Protein AF-A0A920PDZ8-F1 (afdb_monomer)

Radius of gyration: 17.62 Å; Cα contacts (8 Å, |Δi|>4): 20; chains: 1; bounding box: 42×25×44 Å

Sequence (66 aa):
MEKFAGYGFNKSHSAAYAQVSYQTAYLKAHYPLEFFGALITSDMDKQIRCYVISMIAGDENFRTAP

Mean predicted aligned error: 10.82 Å

Foldseek 3Di:
DVVCVVVDDDPVVVVVVVVVVVVLVVCCVPPVPVSLVVQCVVDVDPPSVLVSCCVVVVDPPSPDDD

pLDDT: mean 73.45, std 14.93, range [35.19, 93.0]

Structure (mmCIF, N/CA/C/O backbone):
data_AF-A0A920PDZ8-F1
#
_entry.id   AF-A0A920PDZ8-F1
#
loop_
_atom_site.group_PDB
_atom_site.id
_atom_site.type_symbol
_atom_site.label_atom_id
_atom_site.label_alt_id
_atom_site.label_comp_id
_atom_site.label_asym_id
_atom_site.label_entity_id
_atom_site.label_seq_id
_atom_site.pdbx_PDB_ins_code
_atom_site.Cartn_x
_atom_site.Cartn_y
_atom_site.Cartn_z
_atom_site.occupancy
_atom_site.B_iso_or_equiv
_atom_site.auth_seq_id
_atom_site.auth_comp_id
_atom_site.auth_asym_id
_atom_site.auth_atom_id
_atom_site.pdbx_PDB_model_num
ATOM 1 N N . MET A 1 1 ? -13.167 5.130 30.596 1.00 52.94 1 MET A N 1
ATOM 2 C CA . MET A 1 1 ? -13.083 5.683 29.223 1.00 52.94 1 MET A CA 1
ATOM 3 C C . MET A 1 1 ? -11.689 6.230 28.888 1.00 52.94 1 MET A C 1
ATOM 5 O O . MET A 1 1 ? -11.319 6.235 27.723 1.00 52.94 1 MET A O 1
ATOM 9 N N . GLU A 1 2 ? -10.881 6.606 29.887 1.00 56.03 2 GLU A N 1
ATOM 10 C CA . GLU A 1 2 ? -9.590 7.295 29.697 1.00 56.03 2 GLU A CA 1
ATOM 11 C C . GLU A 1 2 ? -8.480 6.497 28.990 1.00 56.03 2 GLU A C 1
ATOM 13 O O . GLU A 1 2 ? -7.632 7.087 28.333 1.00 56.03 2 GLU A O 1
ATOM 18 N N . LYS A 1 3 ? -8.495 5.158 29.035 1.00 61.19 3 LYS A N 1
ATOM 19 C CA . LYS A 1 3 ? -7.462 4.341 28.365 1.00 61.19 3 LYS A CA 1
ATOM 20 C C . LYS A 1 3 ? -7.592 4.280 26.835 1.00 61.19 3 LYS A C 1
ATOM 22 O O . LYS A 1 3 ? -6.590 4.072 26.168 1.00 61.19 3 LYS A O 1
ATOM 27 N N . PHE A 1 4 ? -8.793 4.462 26.275 1.00 60.69 4 PHE A N 1
ATOM 28 C CA . PHE A 1 4 ? -9.014 4.413 24.817 1.00 60.69 4 PHE A CA 1
ATOM 29 C C . PHE A 1 4 ? -8.827 5.775 24.141 1.00 60.69 4 PHE A C 1
ATOM 31 O O . PHE A 1 4 ? -8.478 5.831 22.967 1.00 60.69 4 PHE A O 1
ATOM 38 N N . ALA A 1 5 ? -9.018 6.870 24.881 1.00 62.25 5 ALA A N 1
ATOM 39 C CA . ALA A 1 5 ? -8.848 8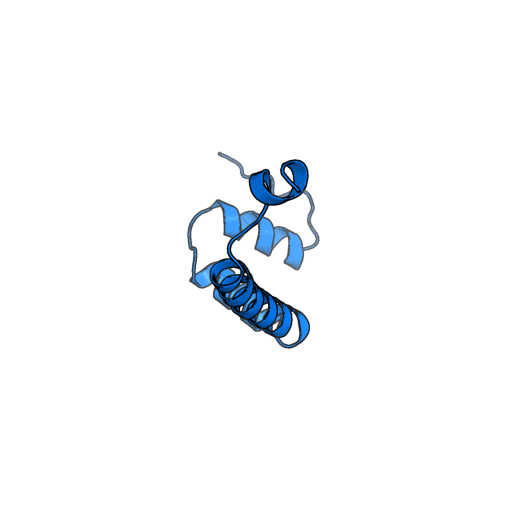.223 24.358 1.00 62.25 5 ALA A CA 1
ATOM 40 C C . ALA A 1 5 ? -7.372 8.573 24.085 1.00 62.25 5 ALA A C 1
ATOM 42 O O . ALA A 1 5 ? -7.094 9.315 23.151 1.00 62.25 5 ALA A O 1
ATOM 43 N N . GLY A 1 6 ? -6.427 7.995 24.841 1.00 69.19 6 GLY A N 1
ATOM 44 C CA . GLY A 1 6 ? -4.987 8.230 24.655 1.00 69.19 6 GLY A CA 1
ATOM 45 C C . GLY A 1 6 ? -4.371 7.580 23.407 1.00 69.19 6 GLY A C 1
ATOM 46 O O . GLY A 1 6 ? -3.308 8.005 22.971 1.00 69.19 6 GLY A O 1
ATOM 47 N N . TYR A 1 7 ? -5.040 6.585 22.812 1.00 75.06 7 TYR A N 1
ATOM 48 C CA . TYR A 1 7 ? -4.606 5.893 21.584 1.00 75.06 7 TYR A CA 1
ATOM 49 C C . TYR A 1 7 ? -5.602 6.069 20.427 1.00 75.06 7 TYR A C 1
ATOM 51 O O . TYR A 1 7 ? -5.498 5.401 19.397 1.00 75.06 7 TYR A O 1
ATOM 59 N N . GLY A 1 8 ? -6.603 6.939 20.600 1.00 72.69 8 GLY A N 1
ATOM 60 C CA . GLY A 1 8 ? -7.621 7.202 19.593 1.00 72.69 8 GLY A CA 1
ATOM 61 C C . GLY A 1 8 ? -7.014 7.927 18.398 1.00 72.69 8 GLY A C 1
ATOM 62 O O . GLY A 1 8 ? -6.637 9.091 18.496 1.00 72.69 8 GLY A O 1
ATOM 63 N N . PHE A 1 9 ? -6.925 7.244 17.260 1.00 78.00 9 PHE A N 1
ATOM 64 C CA . PHE A 1 9 ? -6.425 7.841 16.030 1.00 78.00 9 PHE A CA 1
ATOM 65 C C . PHE A 1 9 ? -7.549 8.561 15.273 1.00 78.00 9 PHE A C 1
ATOM 67 O O . PHE A 1 9 ? -8.712 8.149 15.299 1.00 78.00 9 PHE A O 1
ATOM 74 N N . ASN A 1 10 ? -7.213 9.652 14.585 1.00 83.38 10 ASN A N 1
ATOM 75 C CA . ASN A 1 10 ? -8.194 10.427 13.839 1.00 83.38 10 ASN A CA 1
ATOM 76 C C . ASN A 1 10 ? -8.801 9.596 12.689 1.00 83.38 10 ASN A C 1
ATOM 78 O O . ASN A 1 10 ? -8.111 9.200 11.748 1.00 83.38 10 ASN A O 1
ATOM 82 N N . LYS A 1 11 ? -10.121 9.383 12.740 1.00 82.25 11 LYS A N 1
ATOM 83 C CA . LYS A 1 11 ? -10.849 8.548 11.776 1.00 82.25 11 LYS A CA 1
ATOM 84 C C . LYS A 1 11 ? -10.746 9.048 10.332 1.00 82.25 11 LYS A C 1
ATOM 86 O O . LYS A 1 11 ? -10.636 8.218 9.433 1.00 82.25 11 LYS A O 1
ATOM 91 N N . SER A 1 12 ? -10.791 10.361 10.085 1.00 87.88 12 SER A N 1
ATOM 92 C CA . SER A 1 12 ? -10.714 10.881 8.712 1.00 87.88 12 SER A CA 1
ATOM 93 C C . SER A 1 12 ? -9.319 10.684 8.125 1.00 87.88 12 SER A C 1
ATOM 95 O O . SER A 1 12 ? -9.199 10.285 6.969 1.00 87.88 12 SER A O 1
ATOM 97 N N . HIS A 1 13 ? -8.276 10.855 8.939 1.00 89.44 13 HIS A N 1
ATOM 98 C CA . HIS A 1 13 ? -6.904 10.564 8.534 1.00 89.44 13 HIS A CA 1
ATOM 99 C C . HIS A 1 13 ? -6.717 9.070 8.233 1.00 89.44 13 HIS A C 1
ATOM 101 O O . HIS A 1 13 ? -6.246 8.727 7.152 1.00 89.44 13 HIS A O 1
ATOM 107 N N . SER A 1 14 ? -7.163 8.166 9.116 1.00 89.81 14 SER A N 1
ATOM 108 C CA . SER A 1 14 ? -7.104 6.721 8.834 1.00 89.81 14 SER A CA 1
ATOM 109 C C . SER A 1 14 ? -7.857 6.342 7.561 1.00 89.81 14 SER A C 1
ATOM 111 O O . SER A 1 14 ? -7.354 5.535 6.786 1.00 89.81 14 SER A O 1
ATOM 113 N N . ALA A 1 15 ? -9.042 6.914 7.327 1.00 89.25 15 ALA A N 1
ATOM 114 C CA . ALA A 1 15 ? -9.846 6.606 6.146 1.00 89.25 15 ALA A CA 1
ATOM 115 C C . ALA A 1 15 ? -9.160 7.050 4.843 1.00 89.25 15 ALA A C 1
ATOM 117 O O . ALA A 1 15 ? -9.131 6.285 3.880 1.00 89.25 15 ALA A O 1
ATOM 118 N N . ALA A 1 16 ? -8.561 8.245 4.826 1.00 91.38 16 ALA A N 1
ATOM 119 C CA . ALA A 1 16 ? -7.839 8.751 3.660 1.00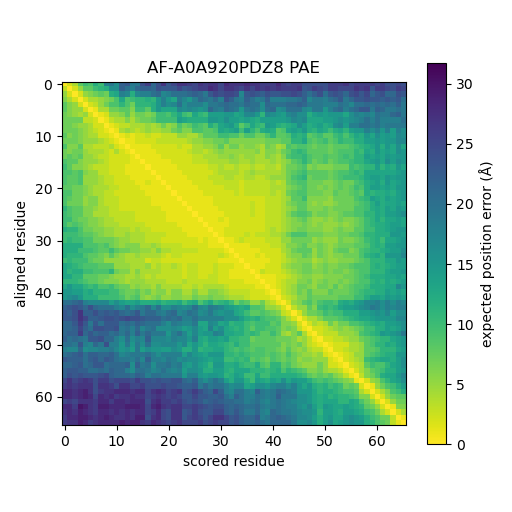 91.38 16 ALA A CA 1
ATOM 120 C C . ALA A 1 16 ? -6.628 7.867 3.306 1.00 91.38 16 ALA A C 1
ATOM 122 O O . ALA A 1 16 ? -6.473 7.452 2.157 1.00 91.38 16 ALA A O 1
ATOM 123 N N . TYR A 1 17 ? -5.807 7.504 4.297 1.00 91.94 17 TYR A N 1
ATOM 124 C CA . TYR A 1 17 ? -4.657 6.621 4.069 1.00 91.94 17 TYR A CA 1
ATOM 125 C C . TYR A 1 17 ? -5.071 5.190 3.719 1.00 91.94 17 TYR A C 1
ATOM 127 O O . TYR A 1 17 ? -4.414 4.549 2.895 1.00 91.94 17 TYR A O 1
ATOM 135 N N . ALA A 1 18 ? -6.174 4.690 4.283 1.00 90.19 18 ALA A N 1
ATOM 136 C CA . ALA A 1 18 ? -6.723 3.388 3.916 1.00 90.19 18 ALA A CA 1
ATOM 137 C C . ALA A 1 18 ? -7.132 3.344 2.437 1.00 90.19 18 ALA A C 1
ATOM 139 O O . ALA A 1 18 ? -6.852 2.354 1.764 1.00 90.19 18 ALA A O 1
ATOM 140 N N . GLN A 1 19 ? -7.719 4.421 1.904 1.00 92.62 19 GLN A N 1
ATOM 141 C CA . GLN A 1 19 ? -8.079 4.504 0.487 1.00 92.62 19 GLN A CA 1
ATOM 142 C C . GLN A 1 19 ? -6.843 4.421 -0.421 1.00 92.62 19 GLN A C 1
ATOM 144 O O . GLN A 1 19 ? -6.826 3.628 -1.362 1.00 92.62 19 GLN A O 1
ATOM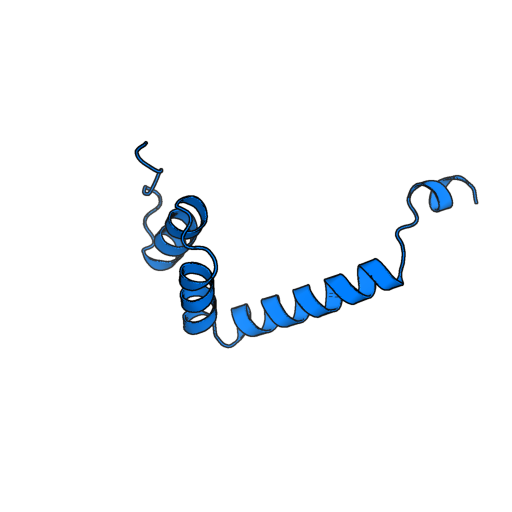 149 N N . VAL A 1 20 ? -5.795 5.196 -0.127 1.00 91.69 20 VAL A N 1
ATOM 150 C CA . VAL A 1 20 ? -4.544 5.178 -0.909 1.00 91.69 20 VAL A CA 1
ATOM 151 C C . VAL A 1 20 ? -3.859 3.810 -0.820 1.00 91.69 20 VAL A C 1
ATOM 153 O O . VAL A 1 20 ? -3.404 3.266 -1.828 1.00 91.69 20 VAL A O 1
ATOM 156 N N . SER A 1 21 ? -3.844 3.209 0.372 1.00 90.19 21 SER A N 1
ATOM 157 C CA . SER A 1 21 ? -3.286 1.869 0.597 1.00 90.19 21 SER A CA 1
ATOM 158 C C . SER A 1 21 ? -4.043 0.798 -0.189 1.00 90.19 21 SER A C 1
ATOM 160 O O . SER A 1 21 ? -3.427 -0.070 -0.804 1.00 90.19 21 SER A O 1
ATOM 162 N N . TYR A 1 22 ? -5.375 0.884 -0.222 1.00 91.25 22 TYR A N 1
ATOM 163 C CA . TYR A 1 22 ? -6.217 -0.026 -0.992 1.00 91.25 22 TYR A CA 1
ATOM 164 C C . TYR A 1 22 ? -5.956 0.094 -2.497 1.00 91.25 22 TYR A C 1
ATOM 166 O O . TYR A 1 22 ? -5.768 -0.915 -3.171 1.00 91.25 22 TYR A O 1
ATOM 174 N N . GLN A 1 23 ? -5.872 1.319 -3.021 1.00 93.00 23 GLN A N 1
ATOM 175 C CA . GLN A 1 23 ? -5.551 1.561 -4.432 1.00 93.00 23 GLN A CA 1
ATOM 176 C C . GLN A 1 23 ? -4.164 1.015 -4.800 1.00 93.00 23 GLN A C 1
ATOM 178 O O . GLN A 1 23 ? -4.005 0.354 -5.824 1.00 93.00 23 GLN A O 1
ATOM 183 N N . THR A 1 24 ? -3.177 1.224 -3.928 1.00 90.81 24 THR A N 1
ATOM 184 C CA . THR A 1 24 ? -1.813 0.703 -4.098 1.00 90.81 24 THR A CA 1
ATOM 185 C C . THR A 1 24 ? -1.807 -0.827 -4.127 1.00 90.81 24 THR A C 1
ATOM 187 O O . THR A 1 24 ? -1.202 -1.433 -5.011 1.00 90.81 24 THR A O 1
ATOM 190 N N . ALA A 1 25 ? -2.518 -1.467 -3.194 1.00 88.06 25 ALA A N 1
ATOM 191 C CA . ALA A 1 25 ? -2.631 -2.921 -3.134 1.00 88.06 25 ALA A CA 1
ATOM 192 C C . ALA A 1 25 ? -3.358 -3.499 -4.358 1.00 88.06 25 ALA A C 1
ATOM 194 O O . ALA A 1 25 ? -2.949 -4.537 -4.873 1.00 88.06 25 ALA A O 1
ATOM 195 N N . TYR A 1 26 ? -4.388 -2.810 -4.854 1.00 91.56 26 TYR A N 1
ATOM 196 C CA . TYR A 1 26 ? -5.111 -3.201 -6.062 1.00 91.56 26 TYR A CA 1
ATOM 197 C C . TYR A 1 26 ? -4.198 -3.202 -7.293 1.00 91.56 26 TYR A C 1
ATOM 199 O O . TYR A 1 26 ? -4.141 -4.194 -8.020 1.00 91.56 26 TYR A O 1
ATOM 207 N N . LEU A 1 27 ? -3.431 -2.126 -7.498 1.00 88.38 27 LEU A N 1
ATOM 208 C CA . LEU A 1 27 ? -2.471 -2.042 -8.602 1.00 88.38 27 LEU A CA 1
ATOM 209 C C . LEU A 1 27 ? -1.388 -3.115 -8.481 1.00 88.38 27 LEU A C 1
ATOM 211 O O . LEU A 1 27 ? -1.083 -3.784 -9.462 1.00 88.38 27 LEU A O 1
ATOM 215 N N . LYS A 1 28 ? -0.881 -3.358 -7.270 1.00 85.56 28 LYS A N 1
ATOM 216 C CA . LYS A 1 28 ? 0.090 -4.426 -7.017 1.00 85.56 28 LYS A CA 1
ATOM 217 C C . LYS A 1 28 ? -0.462 -5.826 -7.330 1.00 85.56 28 LYS A C 1
ATOM 219 O O . LYS A 1 28 ? 0.292 -6.672 -7.798 1.00 85.56 28 LYS A O 1
ATOM 224 N N . ALA A 1 29 ? -1.742 -6.087 -7.055 1.00 88.75 29 ALA A N 1
ATOM 225 C CA . ALA A 1 29 ? -2.357 -7.401 -7.252 1.00 88.75 29 ALA A CA 1
ATOM 226 C C . ALA A 1 29 ? -2.756 -7.678 -8.712 1.00 88.75 29 ALA A C 1
ATOM 228 O O . ALA A 1 29 ? -2.622 -8.810 -9.170 1.00 88.75 29 ALA A O 1
ATOM 229 N N . HIS A 1 30 ? -3.245 -6.665 -9.434 1.00 91.00 30 HIS A N 1
ATOM 230 C CA . HIS A 1 30 ? -3.772 -6.830 -10.795 1.00 91.00 30 HIS A CA 1
ATOM 231 C C . HIS A 1 30 ? -2.799 -6.401 -11.902 1.00 91.00 30 HIS A C 1
ATOM 233 O O . HIS A 1 30 ? -2.889 -6.929 -13.007 1.00 91.00 30 HIS A O 1
ATOM 239 N N . TYR A 1 31 ? -1.865 -5.490 -11.609 1.00 88.69 31 TYR A N 1
ATOM 240 C CA . TYR A 1 31 ? -0.886 -4.939 -12.558 1.00 88.69 31 TYR A CA 1
ATOM 241 C C . TYR A 1 31 ? 0.527 -4.911 -11.951 1.00 88.69 31 TYR A C 1
ATOM 243 O O . TYR A 1 31 ? 1.128 -3.844 -11.802 1.00 88.69 31 TYR A O 1
ATOM 251 N N . PRO A 1 32 ? 1.072 -6.067 -11.529 1.00 82.38 32 PRO A N 1
ATOM 252 C CA . PRO A 1 32 ? 2.338 -6.109 -10.804 1.00 82.38 32 PRO A CA 1
ATOM 253 C C . PRO A 1 32 ? 3.515 -5.580 -11.633 1.00 82.38 32 PRO A C 1
ATOM 255 O O . PRO A 1 32 ? 4.362 -4.872 -11.093 1.00 82.38 32 PRO A O 1
ATOM 258 N N . LEU A 1 33 ? 3.570 -5.883 -12.934 1.00 83.81 33 LEU A N 1
ATOM 259 C CA . LEU A 1 33 ? 4.682 -5.485 -13.802 1.00 83.81 33 LEU A CA 1
ATOM 260 C C . LEU A 1 33 ? 4.753 -3.960 -13.954 1.00 83.81 33 LEU A C 1
ATOM 262 O O . LEU A 1 33 ? 5.805 -3.349 -13.759 1.00 83.81 33 LEU A O 1
ATOM 266 N N . GLU A 1 34 ? 3.615 -3.343 -14.249 1.00 85.75 34 GLU A N 1
ATOM 267 C CA . GLU A 1 34 ? 3.462 -1.902 -14.411 1.00 85.75 34 GLU A CA 1
ATOM 268 C C . GLU A 1 34 ? 3.642 -1.180 -13.075 1.00 85.75 34 GLU A C 1
ATOM 270 O O . GLU A 1 34 ? 4.275 -0.127 -13.027 1.0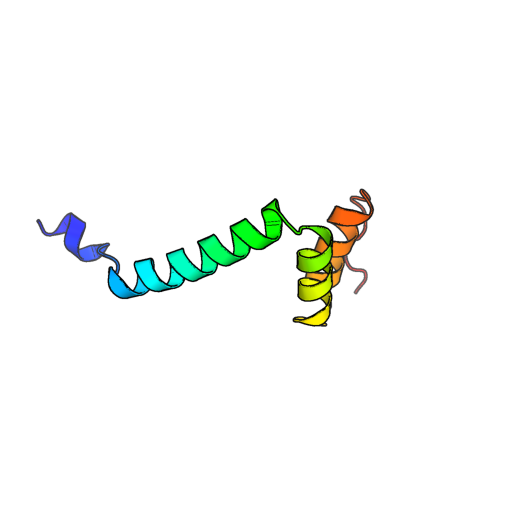0 85.75 34 GLU A O 1
ATOM 275 N N . PHE A 1 35 ? 3.146 -1.760 -11.979 1.00 84.50 35 PHE A N 1
ATOM 276 C CA . PHE A 1 35 ? 3.311 -1.222 -10.632 1.00 84.50 35 PHE A CA 1
ATOM 277 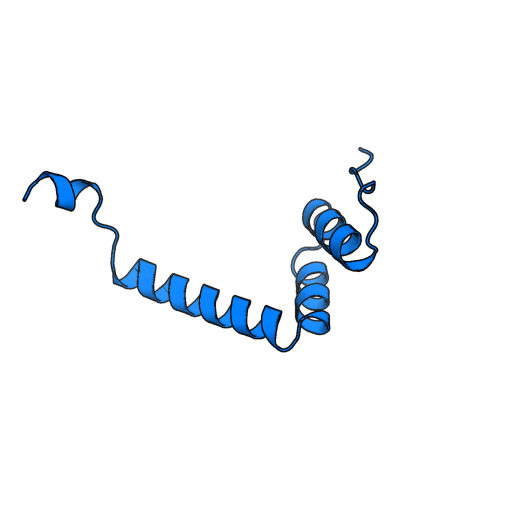C C . PHE A 1 35 ? 4.786 -1.136 -10.231 1.00 84.50 35 PHE A C 1
ATOM 279 O O . PHE A 1 35 ? 5.238 -0.080 -9.788 1.00 84.50 35 PHE A O 1
ATOM 286 N N . PHE A 1 36 ? 5.558 -2.209 -10.423 1.00 81.56 36 PHE A N 1
ATOM 287 C CA . PHE A 1 36 ? 6.988 -2.208 -10.111 1.00 81.56 36 PHE A CA 1
ATOM 288 C C . PHE A 1 36 ? 7.798 -1.315 -11.062 1.00 81.56 36 PHE A C 1
ATOM 290 O O . PHE A 1 36 ? 8.705 -0.616 -10.606 1.00 81.56 36 PHE A O 1
ATOM 297 N N . GLY A 1 37 ? 7.443 -1.258 -12.350 1.00 82.31 37 GLY A N 1
ATOM 298 C CA . GLY A 1 37 ? 8.052 -0.321 -13.302 1.00 82.31 37 GLY A CA 1
ATOM 299 C C . GLY A 1 37 ? 7.794 1.148 -12.940 1.00 82.31 37 GLY A C 1
ATOM 300 O O . GLY A 1 37 ? 8.717 1.970 -12.944 1.00 82.31 37 GLY A O 1
ATOM 301 N N . ALA A 1 38 ? 6.558 1.475 -12.553 1.00 82.56 38 ALA A N 1
ATOM 302 C CA . ALA A 1 38 ? 6.195 2.796 -12.057 1.00 82.56 38 ALA A CA 1
ATOM 303 C C . ALA A 1 38 ? 6.944 3.125 -10.760 1.00 82.56 38 ALA A C 1
A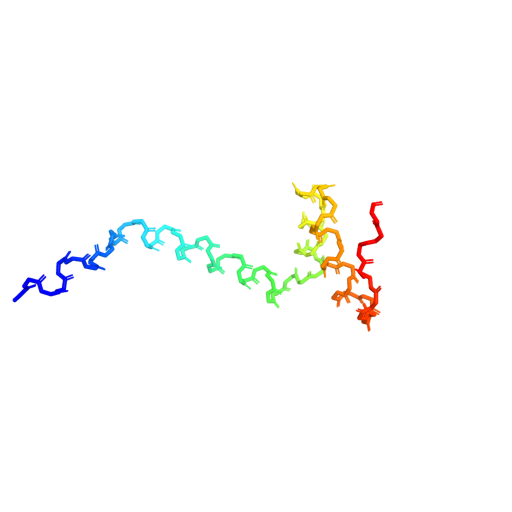TOM 305 O O . ALA A 1 38 ? 7.470 4.225 -10.645 1.00 82.56 38 ALA A O 1
ATOM 306 N N . LEU A 1 39 ? 7.076 2.178 -9.826 1.00 80.00 39 LEU A N 1
ATOM 307 C CA . LEU A 1 39 ? 7.843 2.341 -8.581 1.00 80.00 39 LEU A CA 1
ATOM 308 C C . LEU A 1 39 ? 9.311 2.706 -8.825 1.00 80.00 39 LEU A C 1
ATOM 310 O O . LEU A 1 39 ? 9.808 3.645 -8.211 1.00 80.00 39 LEU A O 1
ATOM 314 N N . ILE A 1 40 ? 9.981 2.015 -9.753 1.00 77.50 40 ILE A N 1
ATOM 315 C CA . ILE A 1 40 ? 11.374 2.313 -10.135 1.00 77.50 40 ILE A CA 1
ATOM 316 C C . ILE A 1 40 ? 11.492 3.711 -10.761 1.00 77.50 40 ILE A C 1
ATOM 318 O O . ILE A 1 40 ? 12.492 4.399 -10.572 1.00 77.50 40 ILE A O 1
ATOM 322 N N . THR A 1 41 ? 10.481 4.125 -11.525 1.00 80.00 41 THR A N 1
ATOM 323 C CA . THR A 1 41 ? 10.472 5.426 -12.212 1.00 80.00 41 THR A CA 1
ATOM 324 C C . THR A 1 41 ? 10.133 6.579 -11.264 1.00 80.00 41 THR A C 1
ATOM 326 O O . THR A 1 41 ? 10.650 7.681 -11.426 1.00 80.00 41 THR A O 1
ATOM 329 N N . SER A 1 42 ? 9.268 6.326 -10.280 1.00 78.31 42 SER A N 1
ATOM 330 C CA . SER A 1 42 ? 8.768 7.322 -9.322 1.00 78.31 42 SER A CA 1
ATOM 331 C C . SER A 1 42 ? 9.835 7.748 -8.322 1.00 78.31 42 SER A C 1
ATOM 333 O O . SER A 1 42 ? 9.866 8.906 -7.916 1.00 78.31 42 SER A O 1
ATOM 335 N N . ASP A 1 43 ? 10.698 6.813 -7.928 1.00 64.62 43 ASP A N 1
ATOM 336 C CA . ASP A 1 43 ? 11.760 7.049 -6.964 1.00 64.62 43 ASP A CA 1
ATOM 337 C C . ASP A 1 43 ? 13.061 6.446 -7.500 1.00 64.62 43 ASP A C 1
ATOM 339 O O . ASP A 1 43 ? 13.345 5.250 -7.388 1.00 64.62 43 ASP A O 1
ATOM 343 N N . MET A 1 44 ? 13.833 7.299 -8.173 1.00 61.62 44 MET A N 1
ATOM 344 C CA . MET A 1 44 ? 15.097 6.920 -8.803 1.00 61.62 44 MET A CA 1
ATOM 345 C C . MET A 1 44 ? 16.253 6.847 -7.790 1.00 61.62 44 MET A C 1
ATOM 347 O O . MET A 1 44 ? 17.415 6.677 -8.184 1.00 61.62 44 MET A O 1
ATOM 351 N N . ASP A 1 45 ? 15.973 6.962 -6.490 1.00 63.97 45 ASP A N 1
ATOM 352 C CA . ASP A 1 45 ? 16.988 6.837 -5.457 1.00 63.97 45 ASP A CA 1
ATOM 353 C C . ASP A 1 45 ? 17.386 5.363 -5.237 1.00 63.97 45 ASP A C 1
ATOM 355 O O . ASP A 1 45 ? 16.634 4.414 -5.488 1.00 63.97 45 ASP A O 1
ATOM 359 N N . LYS A 1 46 ? 18.645 5.131 -4.852 1.00 58.97 46 LYS A N 1
ATOM 360 C CA . LYS A 1 46 ? 19.309 3.812 -4.981 1.00 58.97 46 LYS A CA 1
ATOM 361 C C . LYS A 1 46 ? 18.605 2.677 -4.216 1.00 58.97 46 LYS A C 1
ATOM 363 O O . LYS A 1 46 ? 18.746 1.512 -4.592 1.00 58.97 46 LYS A O 1
ATOM 368 N N . GLN A 1 47 ? 17.864 2.994 -3.156 1.00 61.78 47 GLN A N 1
ATOM 369 C CA . GLN A 1 47 ? 17.323 1.996 -2.229 1.00 61.78 47 GLN A CA 1
ATOM 370 C C . GLN A 1 47 ? 16.130 1.220 -2.793 1.00 61.78 47 GLN A C 1
ATOM 372 O O . GLN A 1 47 ? 16.084 -0.005 -2.673 1.00 61.78 47 GLN A O 1
ATOM 377 N N . ILE A 1 48 ? 15.202 1.902 -3.467 1.00 63.00 48 ILE A N 1
ATOM 378 C CA . ILE A 1 48 ? 14.014 1.257 -4.047 1.00 63.00 48 ILE A CA 1
ATOM 379 C C . ILE A 1 48 ? 14.409 0.385 -5.242 1.00 63.00 48 ILE A C 1
ATOM 381 O O . ILE A 1 48 ? 13.880 -0.715 -5.408 1.00 63.00 48 ILE A O 1
ATOM 385 N N . ARG A 1 49 ? 15.439 0.796 -5.994 1.00 59.38 49 ARG A N 1
ATOM 386 C CA . ARG A 1 49 ? 16.038 -0.007 -7.072 1.00 59.38 49 ARG A CA 1
ATOM 387 C C . ARG A 1 49 ? 16.487 -1.390 -6.604 1.00 59.38 49 ARG A C 1
ATOM 389 O O . ARG A 1 49 ? 16.146 -2.379 -7.242 1.00 59.38 49 ARG A O 1
ATOM 396 N N . CYS A 1 50 ? 17.231 -1.468 -5.501 1.00 58.72 50 CYS A N 1
ATOM 397 C CA . CYS A 1 50 ? 17.809 -2.731 -5.028 1.00 58.72 50 CYS A CA 1
ATOM 398 C C . CYS A 1 50 ? 16.731 -3.737 -4.617 1.00 58.72 50 CYS A C 1
ATOM 400 O O . CYS A 1 50 ? 16.842 -4.923 -4.915 1.00 58.72 50 CYS A O 1
ATOM 402 N N . TYR A 1 51 ? 15.671 -3.248 -3.973 1.00 63.19 51 TYR A N 1
ATOM 403 C CA . TYR A 1 51 ? 14.588 -4.091 -3.484 1.00 63.19 51 TYR A CA 1
ATOM 404 C C . TYR A 1 51 ? 13.686 -4.595 -4.617 1.00 63.19 51 TYR A C 1
ATOM 406 O O . TYR A 1 51 ? 13.313 -5.764 -4.643 1.00 63.19 51 TYR A O 1
ATOM 414 N N . VAL A 1 52 ? 13.365 -3.734 -5.588 1.00 66.75 52 VAL A N 1
ATOM 415 C CA . VAL A 1 52 ? 12.531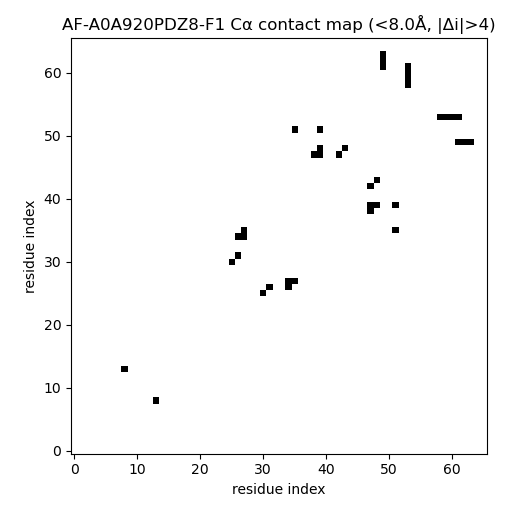 -4.137 -6.730 1.00 66.75 52 VAL A CA 1
ATOM 416 C C . VAL A 1 52 ? 13.304 -5.061 -7.677 1.00 66.75 52 VAL A C 1
ATOM 418 O O . VAL A 1 52 ? 12.742 -6.039 -8.162 1.00 66.75 52 VAL A O 1
ATOM 421 N N . ILE A 1 53 ? 14.602 -4.815 -7.894 1.00 63.81 53 ILE A N 1
ATOM 422 C CA . ILE A 1 53 ? 15.446 -5.694 -8.715 1.00 63.81 53 ILE A CA 1
ATOM 423 C C . ILE A 1 53 ? 15.618 -7.066 -8.054 1.00 63.81 53 ILE A C 1
ATOM 425 O O . ILE A 1 53 ? 15.480 -8.064 -8.755 1.00 63.81 53 ILE A O 1
ATOM 429 N N . SER A 1 54 ? 15.849 -7.157 -6.736 1.00 62.59 54 SER A N 1
ATOM 430 C CA . SER A 1 54 ? 15.973 -8.470 -6.075 1.00 62.59 54 SER A CA 1
ATOM 431 C C . SER A 1 54 ? 14.668 -9.271 -6.123 1.00 62.59 54 SER A C 1
ATOM 433 O O . SER A 1 54 ? 14.696 -10.478 -6.356 1.00 62.59 54 SER A O 1
ATOM 435 N N . MET A 1 55 ? 13.516 -8.600 -5.995 1.00 64.88 55 MET A N 1
ATOM 436 C CA . MET A 1 55 ? 12.201 -9.241 -6.105 1.00 64.88 55 MET A CA 1
ATOM 437 C C . MET A 1 55 ? 11.901 -9.784 -7.507 1.00 64.88 55 MET A C 1
ATOM 439 O O . MET A 1 55 ? 11.198 -10.784 -7.623 1.00 64.88 55 MET A O 1
ATOM 443 N N . ILE A 1 56 ? 12.416 -9.146 -8.562 1.00 65.00 56 ILE A N 1
ATOM 444 C CA . ILE A 1 56 ? 12.205 -9.578 -9.954 1.00 65.00 56 ILE A CA 1
ATOM 445 C C . ILE A 1 56 ? 13.258 -10.608 -10.389 1.00 65.00 56 ILE A C 1
ATOM 447 O O . ILE A 1 56 ? 12.932 -11.550 -11.105 1.00 65.00 56 ILE A O 1
ATOM 451 N N . ALA A 1 57 ? 14.512 -10.442 -9.966 1.00 61.84 57 ALA A N 1
ATOM 452 C CA . ALA A 1 57 ? 15.628 -11.288 -10.385 1.00 61.84 57 ALA A CA 1
ATOM 453 C C . ALA A 1 57 ? 15.736 -12.606 -9.597 1.00 61.84 57 ALA A C 1
ATOM 455 O O . ALA A 1 57 ? 16.453 -13.503 -10.029 1.00 61.84 57 ALA A O 1
ATOM 456 N N . GLY A 1 58 ? 15.043 -12.737 -8.457 1.00 58.22 58 GLY A N 1
ATOM 457 C CA . GLY A 1 58 ? 15.130 -13.926 -7.601 1.00 58.22 58 GLY A CA 1
ATOM 458 C C . GLY A 1 58 ? 16.502 -14.111 -6.944 1.00 58.22 58 GLY A C 1
ATOM 459 O O . GLY A 1 58 ? 16.790 -15.191 -6.439 1.00 58.22 58 GL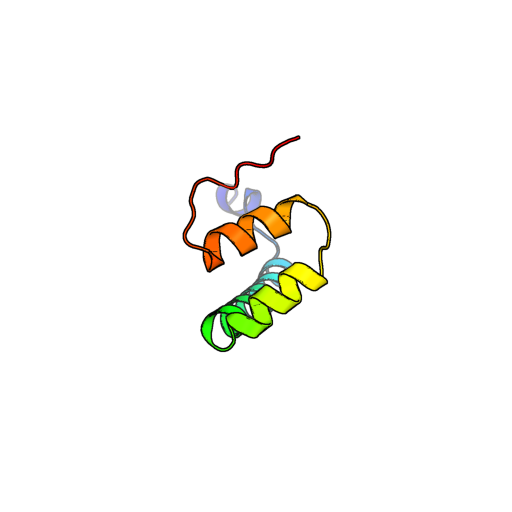Y A O 1
ATOM 460 N N . ASP A 1 59 ? 17.343 -13.075 -6.958 1.00 49.19 59 ASP A N 1
ATOM 461 C CA . ASP A 1 59 ? 18.707 -13.124 -6.445 1.00 49.19 59 ASP A CA 1
ATOM 462 C C . ASP A 1 59 ? 18.792 -12.362 -5.116 1.00 49.19 59 ASP A C 1
ATOM 464 O O . ASP A 1 59 ? 18.643 -11.137 -5.039 1.00 49.19 59 ASP A O 1
ATOM 468 N N . GLU A 1 60 ? 19.003 -13.119 -4.044 1.00 54.84 60 GLU A N 1
ATOM 469 C CA . GLU A 1 60 ? 19.117 -12.659 -2.657 1.00 54.84 60 GLU A CA 1
ATOM 470 C C . GLU A 1 60 ? 20.401 -11.851 -2.375 1.00 54.84 60 GLU A C 1
ATOM 472 O O . GLU A 1 60 ? 20.561 -11.299 -1.284 1.00 54.84 60 GLU A O 1
ATOM 477 N N . ASN A 1 61 ? 21.303 -11.719 -3.357 1.00 48.78 61 ASN A N 1
ATOM 478 C CA . ASN A 1 61 ? 22.636 -11.144 -3.162 1.00 48.78 61 ASN A CA 1
ATOM 479 C C . ASN A 1 61 ? 22.838 -9.704 -3.649 1.00 48.78 61 ASN A C 1
ATOM 481 O O . ASN A 1 61 ? 23.961 -9.202 -3.561 1.00 48.78 61 ASN A O 1
ATOM 485 N N . PHE A 1 62 ? 21.800 -8.972 -4.069 1.00 52.91 62 PHE A N 1
ATOM 486 C CA . PHE A 1 62 ? 21.946 -7.536 -4.363 1.00 52.91 62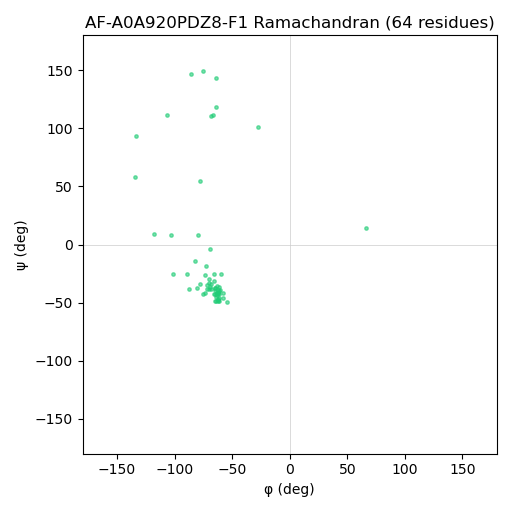 PHE A CA 1
ATOM 487 C C . PHE A 1 62 ? 21.966 -6.689 -3.076 1.00 52.91 62 PHE A C 1
ATOM 489 O O . PHE A 1 62 ? 21.187 -5.755 -2.881 1.00 52.91 62 PHE A O 1
ATOM 496 N N . ARG A 1 63 ? 22.873 -7.024 -2.151 1.00 50.22 63 ARG A N 1
ATOM 497 C CA . ARG A 1 63 ? 23.322 -6.087 -1.125 1.00 50.22 63 ARG A CA 1
ATOM 498 C C . ARG A 1 63 ? 24.077 -4.983 -1.849 1.00 50.22 63 ARG A C 1
ATOM 500 O O . ARG A 1 63 ? 25.145 -5.218 -2.402 1.00 50.22 63 ARG A O 1
ATOM 507 N N . THR A 1 64 ? 23.479 -3.799 -1.836 1.00 55.56 64 THR A N 1
ATOM 508 C CA . THR A 1 64 ? 24.081 -2.499 -2.141 1.00 55.56 64 THR A CA 1
ATOM 509 C C . THR A 1 64 ? 25.582 -2.492 -1.837 1.00 55.56 64 THR A C 1
ATOM 511 O O . THR A 1 64 ? 25.980 -2.372 -0.675 1.00 55.56 64 THR A O 1
ATOM 514 N N . ALA A 1 65 ? 26.415 -2.634 -2.867 1.00 35.19 65 ALA A N 1
ATOM 515 C CA . ALA A 1 65 ? 27.789 -2.163 -2.784 1.00 35.19 65 ALA A CA 1
ATOM 516 C C . ALA A 1 65 ? 27.744 -0.625 -2.621 1.00 35.19 65 ALA A C 1
ATOM 518 O O . ALA A 1 65 ? 26.816 -0.011 -3.163 1.00 35.19 65 ALA A O 1
ATOM 519 N N . PRO A 1 66 ? 28.659 -0.036 -1.827 1.00 49.06 66 PRO A N 1
ATOM 520 C CA . PRO A 1 66 ? 28.585 1.358 -1.369 1.00 49.06 66 PRO A CA 1
ATOM 521 C C . PRO A 1 66 ? 28.412 2.391 -2.496 1.00 49.06 66 PRO A C 1
ATOM 523 O O . PRO A 1 66 ? 29.005 2.208 -3.582 1.00 49.06 66 PRO A O 1
#

Secondary structure (DSSP, 8-state):
-HHHHTT---HHHHHHHHHHHHHHHHHHHH-HHHHHHHHHHH--SHHHHHHHHHHHH--TT-----

Solvent-accessible surface area (backbone atoms only — not comparable to full-atom values): 4053 Å² total; per-residue (Å²): 118,72,79,59,64,80,72,61,72,62,64,69,60,53,51,55,53,49,51,55,50,49,54,52,52,49,39,50,73,78,38,46,69,61,43,52,53,48,50,47,68,75,42,78,53,74,68,57,46,43,57,54,47,29,71,72,68,74,43,93,73,64,67,80,74,133